Protein AF-A0AAV4P9P2-F1 (afdb_monomer_lite)

Organism: Caerostris extrusa (NCBI:txid172846)

Structure (mmCIF, N/CA/C/O backbone):
data_AF-A0AAV4P9P2-F1
#
_entry.id   AF-A0AAV4P9P2-F1
#
loop_
_atom_site.group_PDB
_atom_site.id
_atom_site.type_symbol
_atom_site.label_atom_id
_atom_site.label_alt_id
_atom_site.label_comp_id
_atom_site.label_asym_id
_atom_site.label_entity_id
_atom_site.label_seq_id
_atom_site.pdbx_PDB_ins_code
_atom_site.Cartn_x
_atom_site.Cartn_y
_atom_site.Cartn_z
_atom_site.occupancy
_atom_site.B_iso_or_equiv
_atom_site.auth_seq_id
_atom_site.auth_comp_id
_atom_site.auth_asym_id
_atom_site.auth_atom_id
_atom_site.pdbx_PDB_model_num
ATOM 1 N N . MET A 1 1 ? -12.497 8.188 -1.715 1.00 53.31 1 MET A N 1
ATOM 2 C CA . MET A 1 1 ? -11.148 8.804 -1.664 1.00 53.31 1 MET A CA 1
ATOM 3 C C . MET A 1 1 ? -10.392 8.137 -0.533 1.00 53.31 1 MET A C 1
ATOM 5 O O . MET A 1 1 ? -10.608 8.479 0.620 1.00 53.31 1 MET A O 1
ATOM 9 N N . VAL A 1 2 ? -9.530 7.184 -0.872 1.00 54.69 2 VAL A N 1
ATOM 10 C CA . VAL A 1 2 ? -8.624 6.403 -0.007 1.00 54.69 2 VAL A CA 1
ATOM 11 C C . VAL A 1 2 ? -7.987 7.148 1.181 1.00 54.69 2 VAL A C 1
ATOM 13 O O . VAL A 1 2 ? -7.696 6.523 2.199 1.00 54.69 2 VAL A O 1
ATOM 16 N N . GLU A 1 3 ? -7.803 8.468 1.085 1.00 56.09 3 GLU A N 1
ATOM 17 C CA . GLU A 1 3 ? -7.302 9.335 2.165 1.00 56.09 3 GLU A CA 1
ATOM 18 C C . GLU A 1 3 ? -8.258 9.458 3.370 1.00 56.09 3 GLU A C 1
ATOM 20 O O . GLU A 1 3 ? -7.808 9.780 4.465 1.00 56.09 3 GLU A O 1
ATOM 25 N N . GLU A 1 4 ? -9.553 9.162 3.212 1.00 60.06 4 GLU A N 1
ATOM 26 C CA . GLU A 1 4 ? -10.513 9.096 4.331 1.00 60.06 4 GLU A CA 1
ATOM 27 C C . GLU A 1 4 ? -10.523 7.727 5.033 1.00 60.06 4 GLU A C 1
ATOM 29 O O . GLU A 1 4 ? -11.018 7.613 6.153 1.00 60.06 4 GLU A O 1
ATOM 34 N N . LEU A 1 5 ? -9.961 6.688 4.399 1.00 62.72 5 LEU A N 1
ATOM 35 C CA . LEU A 1 5 ? -9.949 5.311 4.911 1.00 62.72 5 LEU A CA 1
ATOM 36 C C . LEU A 1 5 ? -8.623 4.931 5.584 1.00 62.72 5 LEU A C 1
ATOM 38 O O . LEU A 1 5 ? -8.601 4.022 6.415 1.00 62.72 5 LEU A O 1
ATOM 42 N N . LEU A 1 6 ? -7.523 5.608 5.236 1.00 70.44 6 LEU A N 1
ATOM 43 C CA . LEU A 1 6 ? -6.191 5.355 5.784 1.00 70.44 6 LEU A CA 1
ATOM 44 C C . LEU A 1 6 ? -5.520 6.660 6.230 1.00 70.44 6 LEU A C 1
ATOM 46 O O . LEU A 1 6 ? -5.366 7.598 5.453 1.00 70.44 6 LEU A O 1
ATOM 50 N N . THR A 1 7 ? -5.038 6.692 7.469 1.00 79.94 7 THR A N 1
ATOM 51 C CA . THR A 1 7 ? -4.206 7.773 7.998 1.00 79.94 7 THR A CA 1
ATOM 52 C C . THR A 1 7 ? -2.850 7.817 7.300 1.00 79.94 7 THR A C 1
ATOM 54 O O . THR A 1 7 ? -2.344 6.818 6.784 1.00 79.94 7 THR A O 1
ATOM 57 N N . THR A 1 8 ? -2.188 8.971 7.363 1.00 78.25 8 THR A N 1
ATOM 58 C CA . THR A 1 8 ? -0.827 9.155 6.840 1.00 78.25 8 THR A CA 1
ATOM 59 C C . THR A 1 8 ? 0.161 8.120 7.391 1.00 78.25 8 THR A C 1
ATOM 61 O O . THR A 1 8 ? 1.030 7.637 6.666 1.00 78.25 8 THR A O 1
ATOM 64 N N . GLU A 1 9 ? 0.015 7.731 8.660 1.00 79.06 9 GLU A N 1
ATOM 65 C CA . GLU A 1 9 ? 0.841 6.699 9.297 1.00 79.06 9 GLU A CA 1
ATOM 66 C C . GLU A 1 9 ? 0.546 5.301 8.747 1.00 79.06 9 GLU A C 1
ATOM 68 O O . GLU A 1 9 ? 1.478 4.542 8.471 1.00 79.06 9 GLU A O 1
ATOM 73 N N . GLN A 1 10 ? -0.730 4.968 8.526 1.00 74.81 10 GLN A N 1
ATOM 74 C CA . GLN A 1 10 ? -1.122 3.714 7.881 1.00 74.81 10 GLN A CA 1
ATOM 75 C C . GLN A 1 10 ? -0.588 3.652 6.449 1.00 74.81 10 GLN A C 1
ATOM 77 O O . GLN A 1 10 ? -0.019 2.632 6.073 1.00 74.81 10 GLN A O 1
ATOM 82 N N . ILE A 1 11 ? -0.664 4.747 5.685 1.00 76.62 11 ILE A N 1
ATOM 83 C CA . ILE A 1 11 ? -0.097 4.844 4.331 1.00 76.62 11 ILE A CA 1
ATOM 84 C C . ILE A 1 11 ? 1.426 4.657 4.360 1.00 76.62 11 ILE A C 1
ATOM 86 O O . ILE A 1 11 ? 1.976 3.921 3.538 1.00 76.62 11 ILE A O 1
ATOM 90 N N . ALA A 1 12 ? 2.127 5.280 5.310 1.00 79.06 12 ALA A N 1
ATOM 91 C CA . ALA A 1 12 ? 3.574 5.132 5.453 1.00 79.06 12 ALA A CA 1
ATOM 92 C C . ALA A 1 12 ? 3.976 3.692 5.816 1.00 79.06 12 ALA A C 1
ATOM 94 O O . ALA A 1 12 ? 4.927 3.149 5.248 1.00 79.06 12 ALA A O 1
ATOM 95 N N . MET A 1 13 ? 3.234 3.046 6.720 1.00 77.19 13 MET A N 1
ATOM 96 C CA . MET A 1 13 ? 3.441 1.636 7.056 1.00 77.19 13 MET A CA 1
ATOM 97 C C . MET A 1 13 ? 3.140 0.715 5.874 1.00 77.19 13 MET A C 1
ATOM 99 O O . MET A 1 13 ? 3.913 -0.208 5.621 1.00 77.19 13 MET A O 1
ATOM 103 N N . LEU A 1 14 ? 2.073 0.997 5.124 1.00 75.81 14 LEU A N 1
ATOM 104 C CA . LEU A 1 14 ? 1.717 0.281 3.905 1.00 75.81 14 LEU A CA 1
ATOM 105 C C . LEU A 1 14 ? 2.868 0.355 2.898 1.00 75.81 14 LEU A C 1
ATOM 107 O O . LEU A 1 14 ? 3.339 -0.679 2.443 1.00 75.81 14 LEU A O 1
ATOM 111 N N . ARG A 1 15 ? 3.398 1.561 2.638 1.00 77.12 15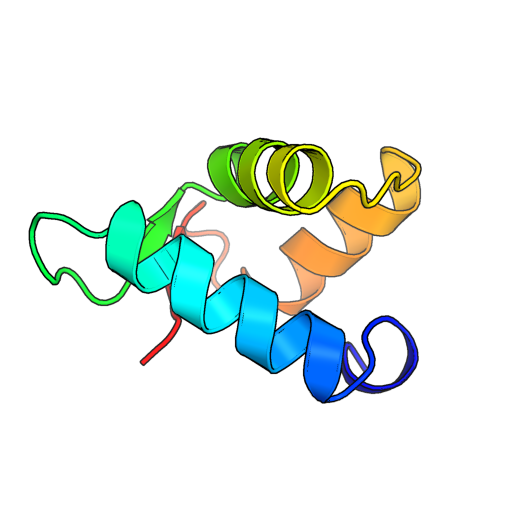 ARG A N 1
ATOM 112 C CA . ARG A 1 15 ? 4.572 1.800 1.776 1.00 77.12 15 ARG A CA 1
ATOM 113 C C . ARG A 1 15 ? 5.808 1.039 2.240 1.00 77.12 15 ARG A C 1
ATOM 115 O O . ARG A 1 15 ? 6.453 0.380 1.433 1.00 77.12 15 ARG A O 1
ATOM 122 N N . LYS A 1 16 ? 6.112 1.063 3.538 1.00 79.69 16 LYS A N 1
ATOM 123 C CA . LYS A 1 16 ? 7.266 0.338 4.086 1.00 79.69 16 LYS A CA 1
ATOM 124 C C . LYS A 1 16 ? 7.109 -1.177 3.955 1.00 79.69 16 LYS A C 1
ATOM 126 O O . LYS A 1 16 ? 8.066 -1.867 3.617 1.00 79.69 16 LYS A O 1
ATOM 131 N N . ALA A 1 17 ? 5.911 -1.696 4.212 1.00 79.00 17 ALA A N 1
ATOM 132 C CA . ALA A 1 17 ? 5.614 -3.102 3.995 1.00 79.00 17 ALA A CA 1
ATOM 133 C C . ALA A 1 17 ? 5.707 -3.442 2.502 1.00 79.00 17 ALA A C 1
ATOM 135 O O . ALA A 1 17 ? 6.350 -4.423 2.146 1.00 79.00 17 ALA A O 1
ATOM 136 N N . PHE A 1 18 ? 5.171 -2.603 1.618 1.00 77.62 18 PHE A N 1
ATOM 137 C CA . PHE A 1 18 ? 5.289 -2.782 0.176 1.00 77.62 18 PHE A CA 1
ATOM 138 C C . PHE A 1 18 ? 6.738 -2.883 -0.295 1.00 77.62 18 PHE A C 1
ATOM 140 O O . PHE A 1 18 ? 7.042 -3.811 -1.037 1.00 77.62 18 PHE A O 1
ATOM 147 N N . ASP A 1 19 ? 7.640 -2.031 0.193 1.00 78.75 19 ASP A N 1
ATOM 148 C CA . ASP A 1 19 ? 9.073 -2.122 -0.123 1.00 78.75 19 ASP A CA 1
ATOM 149 C C . ASP A 1 19 ? 9.700 -3.452 0.338 1.00 78.75 19 ASP A C 1
ATOM 151 O O . ASP A 1 19 ? 10.626 -3.960 -0.295 1.00 78.75 19 ASP A O 1
ATOM 155 N N . MET A 1 20 ? 9.191 -4.058 1.418 1.00 80.88 20 MET A N 1
ATOM 156 C CA . MET A 1 20 ? 9.631 -5.389 1.860 1.00 80.88 20 MET A CA 1
ATOM 157 C C . MET A 1 20 ? 9.115 -6.518 0.953 1.00 80.88 20 MET A C 1
ATOM 159 O O . MET A 1 20 ? 9.775 -7.557 0.832 1.00 80.88 20 MET A O 1
ATOM 163 N N . PHE A 1 21 ? 7.945 -6.342 0.334 1.00 75.38 21 PHE A N 1
ATOM 164 C CA . PHE A 1 21 ? 7.323 -7.339 -0.543 1.00 75.38 21 PHE A CA 1
ATOM 165 C C . PHE A 1 21 ? 7.741 -7.192 -2.015 1.00 75.38 21 PHE A C 1
ATOM 167 O O . PHE A 1 21 ? 7.888 -8.205 -2.701 1.00 75.38 21 PHE A O 1
ATOM 174 N N . ASP A 1 22 ? 8.010 -5.977 -2.497 1.00 79.38 22 ASP A N 1
ATOM 175 C CA . ASP A 1 22 ? 8.509 -5.693 -3.848 1.00 79.38 22 ASP A CA 1
ATOM 176 C C . ASP A 1 22 ? 10.026 -5.929 -3.959 1.00 79.38 22 ASP A C 1
ATOM 178 O O . ASP A 1 22 ? 10.820 -5.036 -4.266 1.00 79.38 22 ASP A O 1
ATOM 182 N N . ARG A 1 23 ? 10.447 -7.176 -3.710 1.00 74.81 23 ARG A N 1
ATOM 183 C CA . ARG A 1 23 ? 11.862 -7.597 -3.749 1.00 74.81 23 ARG A CA 1
ATOM 184 C C . ARG A 1 23 ? 12.540 -7.304 -5.088 1.00 74.81 23 ARG A C 1
ATOM 186 O O . ARG A 1 23 ? 13.741 -7.053 -5.127 1.00 74.81 23 ARG A O 1
ATOM 193 N N . ASP A 1 24 ? 11.755 -7.311 -6.161 1.00 80.12 24 ASP A N 1
ATOM 194 C CA . ASP A 1 24 ? 12.215 -7.081 -7.529 1.00 80.12 24 ASP A CA 1
ATOM 195 C C . ASP A 1 24 ? 12.192 -5.592 -7.928 1.00 80.12 24 ASP A C 1
ATOM 197 O O . ASP A 1 24 ? 12.554 -5.261 -9.057 1.00 80.12 24 ASP A O 1
ATOM 201 N N . LYS A 1 25 ? 11.754 -4.686 -7.037 1.00 75.31 25 LYS A N 1
ATOM 202 C CA . LYS A 1 25 ? 11.569 -3.248 -7.308 1.00 75.31 25 LYS A CA 1
ATOM 203 C C . LYS A 1 25 ? 10.725 -2.961 -8.557 1.00 75.31 25 LYS A C 1
ATOM 205 O O . LYS A 1 25 ? 10.989 -1.998 -9.287 1.00 75.31 25 LYS A O 1
ATOM 210 N N . LYS A 1 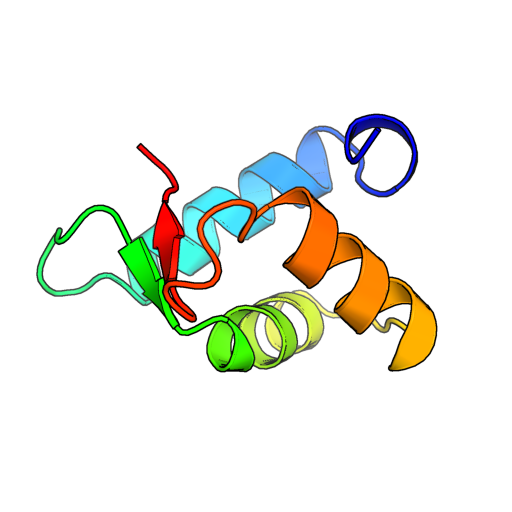26 ? 9.705 -3.788 -8.801 1.00 78.06 26 LYS A N 1
ATOM 211 C CA . LYS A 1 26 ? 8.753 -3.661 -9.914 1.00 78.06 26 LYS A CA 1
ATOM 212 C C . LYS A 1 26 ? 7.827 -2.452 -9.764 1.00 78.06 26 LYS A C 1
ATOM 214 O O . LYS A 1 26 ? 7.102 -2.141 -10.704 1.00 78.06 26 LYS A O 1
ATOM 219 N N . GLY A 1 27 ? 7.817 -1.794 -8.604 1.00 79.56 27 GLY A N 1
ATOM 220 C CA . GLY A 1 27 ? 6.944 -0.661 -8.294 1.00 79.56 27 GLY A CA 1
ATOM 221 C C . GLY A 1 27 ? 5.470 -1.046 -8.184 1.00 79.56 27 GLY A C 1
ATOM 222 O O . GLY A 1 27 ? 4.610 -0.169 -8.213 1.00 79.56 27 GLY A O 1
ATOM 223 N N . SER A 1 28 ? 5.176 -2.348 -8.111 1.00 82.81 28 SER A N 1
ATOM 224 C CA . SER A 1 28 ? 3.820 -2.886 -8.069 1.00 82.81 28 SER A CA 1
ATOM 225 C C . SER A 1 28 ? 3.764 -4.234 -7.359 1.00 82.81 28 SER A C 1
ATOM 227 O O . SER A 1 28 ? 4.648 -5.078 -7.521 1.00 82.81 28 SER A O 1
ATOM 229 N N . ILE A 1 29 ? 2.683 -4.463 -6.619 1.00 82.94 29 ILE A N 1
ATOM 230 C CA . ILE A 1 29 ? 2.405 -5.722 -5.914 1.00 82.94 29 ILE A CA 1
ATOM 231 C C . ILE A 1 29 ? 1.011 -6.241 -6.272 1.00 82.94 29 ILE A C 1
ATOM 233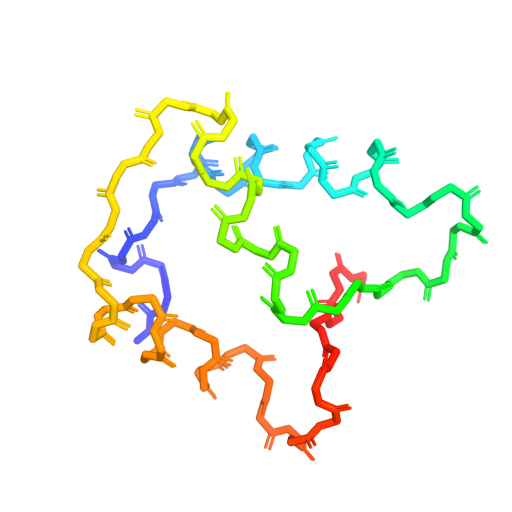 O O . ILE A 1 29 ? 0.163 -5.485 -6.737 1.00 82.94 29 ILE A O 1
ATOM 237 N N . GLN A 1 30 ? 0.763 -7.535 -6.075 1.00 85.44 30 GLN A N 1
ATOM 238 C CA . GLN A 1 30 ? -0.561 -8.115 -6.323 1.00 85.44 30 GLN A CA 1
ATOM 239 C C . GLN A 1 30 ? -1.579 -7.637 -5.280 1.00 85.44 30 GLN A C 1
ATOM 241 O O . GLN A 1 30 ? -1.269 -7.580 -4.091 1.00 85.44 30 GLN A O 1
ATOM 246 N N . THR A 1 31 ? -2.810 -7.355 -5.702 1.00 83.00 31 THR A N 1
ATOM 247 C CA . THR A 1 31 ? -3.886 -6.860 -4.820 1.00 83.00 31 THR A CA 1
ATOM 248 C C . THR A 1 31 ? -4.183 -7.791 -3.636 1.00 83.00 31 THR A C 1
ATOM 250 O O . THR A 1 31 ? -4.455 -7.323 -2.532 1.00 83.00 31 THR A O 1
ATOM 253 N N . ASN A 1 32 ? -4.031 -9.110 -3.801 1.00 81.00 32 ASN A N 1
ATOM 254 C CA . ASN A 1 32 ? -4.155 -10.090 -2.711 1.00 81.00 32 ASN A CA 1
ATOM 255 C C . ASN A 1 32 ? -3.148 -9.860 -1.562 1.00 81.00 32 ASN A C 1
ATOM 257 O O . ASN A 1 32 ? -3.453 -10.156 -0.404 1.00 81.00 32 ASN A O 1
ATOM 261 N N . MET A 1 33 ? -1.979 -9.289 -1.857 1.00 80.75 33 MET A N 1
ATOM 262 C CA . MET A 1 33 ? -0.921 -9.023 -0.888 1.00 80.75 33 MET A CA 1
ATOM 263 C C . MET A 1 33 ? -1.253 -7.818 -0.006 1.00 80.75 33 MET A C 1
ATOM 265 O O . MET A 1 33 ? -0.797 -7.765 1.133 1.00 80.75 33 MET A O 1
ATOM 269 N N . VAL A 1 34 ? -2.106 -6.897 -0.473 1.00 81.00 34 VAL A N 1
ATOM 270 C CA . VAL A 1 34 ? -2.599 -5.760 0.326 1.00 81.00 34 VAL A CA 1
ATOM 271 C C . VAL A 1 34 ? -3.272 -6.267 1.604 1.00 81.00 34 VAL A C 1
ATOM 273 O O . VAL A 1 34 ? -2.971 -5.788 2.695 1.00 81.00 34 VAL A O 1
ATOM 276 N N . SER A 1 35 ? -4.091 -7.320 1.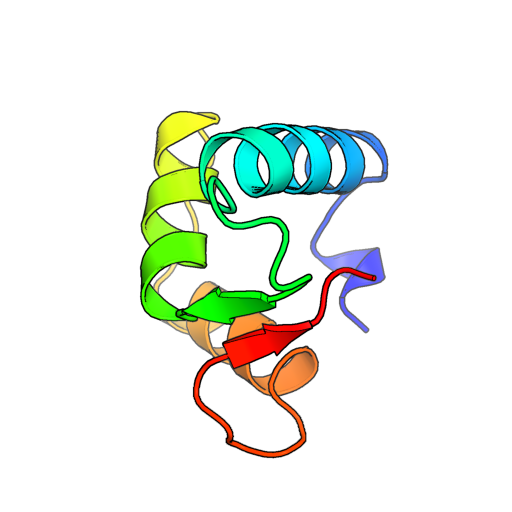491 1.00 80.75 35 SER A N 1
ATOM 277 C CA . SER A 1 35 ? -4.741 -7.973 2.637 1.00 80.75 35 SER A CA 1
ATOM 278 C C . SER A 1 35 ? -3.732 -8.507 3.659 1.00 80.75 35 SER A C 1
ATOM 280 O O . SER A 1 35 ? -3.895 -8.344 4.867 1.00 80.75 35 SER A O 1
ATOM 282 N N . THR A 1 36 ? -2.656 -9.122 3.166 1.00 84.25 36 THR A N 1
ATOM 283 C CA . THR A 1 36 ? -1.620 -9.746 3.992 1.00 84.25 36 THR A CA 1
ATOM 284 C C . THR A 1 36 ? -0.781 -8.680 4.681 1.00 84.25 36 THR A C 1
ATOM 286 O O . THR A 1 36 ? -0.471 -8.809 5.864 1.00 84.25 36 THR A O 1
ATOM 289 N N . ILE A 1 37 ? -0.470 -7.596 3.974 1.00 81.38 37 ILE A N 1
ATOM 290 C CA . ILE A 1 37 ? 0.273 -6.454 4.501 1.00 81.38 37 ILE A CA 1
ATOM 291 C C . ILE A 1 37 ? -0.507 -5.779 5.624 1.00 81.38 37 ILE A C 1
ATOM 293 O O . ILE A 1 37 ? 0.028 -5.633 6.719 1.00 81.38 37 ILE A O 1
ATOM 297 N N . LEU A 1 38 ? -1.776 -5.436 5.393 1.00 79.75 38 LEU A N 1
ATOM 298 C CA . LEU A 1 38 ? -2.618 -4.793 6.403 1.00 79.75 38 LEU A CA 1
ATOM 299 C C . LEU A 1 38 ? -2.731 -5.659 7.665 1.00 79.75 38 LEU A C 1
ATOM 301 O O . LEU A 1 38 ? -2.483 -5.172 8.767 1.00 79.75 38 LEU A O 1
ATOM 305 N N . ARG A 1 39 ? -2.965 -6.969 7.509 1.00 82.50 39 ARG A N 1
ATOM 306 C CA . ARG A 1 39 ? -2.995 -7.913 8.640 1.00 82.50 39 ARG A CA 1
ATOM 307 C C . ARG A 1 39 ? -1.656 -8.008 9.372 1.00 82.50 39 ARG A C 1
ATOM 309 O O . ARG A 1 39 ? -1.636 -8.067 10.597 1.00 82.50 39 ARG A O 1
ATOM 316 N N . THR A 1 40 ? -0.539 -7.988 8.645 1.00 80.44 40 THR A N 1
ATOM 317 C CA . THR A 1 40 ? 0.815 -8.013 9.232 1.00 80.44 40 THR A CA 1
ATOM 318 C C . THR A 1 40 ? 1.104 -6.747 10.040 1.00 80.44 40 THR A C 1
ATOM 320 O O . THR A 1 40 ? 1.792 -6.806 11.055 1.00 80.44 40 THR A O 1
ATOM 323 N N . LEU A 1 41 ? 0.534 -5.611 9.635 1.00 78.81 41 LEU A N 1
ATOM 324 C CA . LEU A 1 41 ? 0.597 -4.342 10.363 1.00 78.81 41 LEU A CA 1
ATOM 325 C C . LEU A 1 41 ? -0.360 -4.289 11.572 1.00 78.81 41 LEU A C 1
ATOM 327 O O . LEU A 1 41 ? -0.499 -3.241 12.198 1.00 78.81 41 LEU A O 1
ATOM 331 N N . GLY A 1 42 ? -1.035 -5.398 11.898 1.00 80.50 42 GLY A N 1
ATOM 332 C CA . GLY A 1 42 ? -2.015 -5.479 12.983 1.00 80.50 42 GLY A CA 1
ATOM 333 C C . GLY A 1 42 ? -3.346 -4.801 12.660 1.00 80.50 42 GLY A C 1
ATOM 334 O O . GLY A 1 42 ? -4.178 -4.621 13.546 1.00 80.50 42 GLY A O 1
ATOM 335 N N . GLN A 1 43 ? -3.557 -4.417 11.401 1.00 79.31 43 GLN A N 1
ATOM 336 C CA . GLN A 1 43 ? -4.790 -3.795 10.951 1.00 79.31 43 GLN A CA 1
ATOM 337 C C . GLN A 1 43 ? -5.779 -4.867 10.498 1.00 79.31 43 GLN A C 1
ATOM 339 O O . GLN A 1 43 ? -5.427 -5.804 9.776 1.00 79.31 43 GLN A O 1
ATOM 344 N N . THR A 1 44 ? -7.038 -4.712 10.897 1.00 78.38 44 THR A N 1
ATOM 345 C CA . THR A 1 44 ? -8.119 -5.605 10.478 1.00 78.38 44 THR A CA 1
ATOM 346 C C . THR A 1 44 ? -9.141 -4.786 9.713 1.00 78.38 44 THR A C 1
ATOM 348 O O . THR A 1 44 ? -9.634 -3.791 10.229 1.00 78.38 44 THR A O 1
ATOM 351 N N . PHE A 1 45 ? -9.439 -5.213 8.492 1.00 78.75 45 PHE A N 1
ATOM 352 C CA . PHE A 1 45 ? -10.465 -4.621 7.641 1.00 78.75 45 PHE A CA 1
ATOM 353 C C . PHE A 1 45 ? -11.513 -5.681 7.332 1.00 78.75 45 PHE A C 1
ATOM 355 O O . PHE A 1 45 ? -11.181 -6.872 7.245 1.00 78.75 45 PHE A O 1
ATOM 362 N N . GLU A 1 46 ? -12.759 -5.255 7.141 1.00 85.56 46 GLU A N 1
ATOM 363 C CA . GLU A 1 46 ? -13.763 -6.124 6.544 1.00 85.56 46 GLU A CA 1
ATOM 364 C C . GLU A 1 46 ? -13.420 -6.390 5.076 1.00 85.56 46 GLU A C 1
ATOM 366 O O . GLU A 1 46 ? -12.817 -5.559 4.392 1.00 85.56 46 GLU A O 1
ATOM 371 N N . GLU A 1 47 ? -13.806 -7.562 4.567 1.00 82.81 47 GLU A N 1
ATOM 372 C CA . GLU A 1 47 ? -13.530 -7.914 3.169 1.00 82.81 47 GLU A CA 1
ATOM 373 C C . GLU A 1 47 ? -14.161 -6.927 2.187 1.00 82.81 47 GLU A C 1
ATOM 375 O O . GLU A 1 47 ? -13.585 -6.661 1.134 1.00 82.81 47 GLU A O 1
ATOM 380 N N . LYS A 1 48 ? -15.322 -6.366 2.542 1.00 85.69 48 LYS A N 1
ATOM 381 C CA . LYS A 1 48 ? -16.005 -5.339 1.756 1.00 85.69 48 LYS A CA 1
ATOM 382 C C . LYS A 1 48 ? -15.135 -4.088 1.615 1.00 85.69 48 LYS A C 1
ATOM 384 O O . LYS A 1 48 ? -14.833 -3.698 0.492 1.00 85.69 48 LYS A O 1
ATOM 389 N N . ASP A 1 49 ? -14.700 -3.512 2.732 1.00 83.94 49 ASP A N 1
ATOM 390 C CA . ASP A 1 49 ? -13.933 -2.261 2.741 1.00 83.94 49 ASP A CA 1
ATOM 391 C C . ASP A 1 49 ? -12.567 -2.448 2.077 1.00 83.94 49 ASP A C 1
ATOM 393 O O . ASP A 1 49 ? -12.103 -1.600 1.320 1.00 83.94 49 ASP A O 1
ATOM 397 N N . LEU A 1 50 ? -11.939 -3.608 2.289 1.00 82.56 50 LEU A N 1
ATOM 398 C CA . LEU A 1 50 ? -10.700 -3.964 1.607 1.00 82.56 50 LEU A CA 1
ATOM 399 C C . LEU A 1 50 ? -10.891 -4.064 0.089 1.00 82.56 50 LEU A C 1
ATOM 401 O O . LEU A 1 50 ? -10.016 -3.662 -0.675 1.00 82.56 50 LEU A O 1
ATOM 405 N N . LYS A 1 51 ? -12.017 -4.621 -0.360 1.00 83.25 51 LYS A N 1
ATOM 406 C CA . LYS A 1 51 ? -12.329 -4.746 -1.784 1.00 83.25 51 LYS A CA 1
ATOM 407 C C . LYS A 1 51 ? -12.599 -3.385 -2.415 1.00 83.25 51 LYS A C 1
ATOM 409 O O . LYS A 1 51 ? -12.121 -3.151 -3.520 1.00 83.25 51 LYS A O 1
ATOM 414 N N . GLU A 1 52 ? -13.302 -2.498 -1.717 1.00 85.69 52 GLU A N 1
ATOM 415 C CA . GLU A 1 52 ? -13.502 -1.108 -2.141 1.00 85.69 52 GLU A CA 1
ATOM 416 C C . GLU A 1 52 ? -12.161 -0.364 -2.228 1.00 85.69 52 GLU A C 1
ATOM 418 O O . GLU A 1 52 ? -11.864 0.237 -3.258 1.00 85.69 52 GLU A O 1
ATOM 423 N N . LEU A 1 53 ? -11.295 -0.511 -1.218 1.00 81.25 53 LEU A N 1
ATOM 424 C CA . LEU A 1 53 ? -9.942 0.052 -1.215 1.00 81.25 53 LEU A CA 1
ATOM 425 C C . LEU A 1 53 ? -9.121 -0.438 -2.414 1.00 81.25 53 LEU A C 1
ATOM 427 O O . LEU A 1 53 ? -8.479 0.357 -3.093 1.00 81.25 53 LEU A O 1
ATOM 431 N N . ILE A 1 54 ? -9.155 -1.747 -2.687 1.00 81.31 54 ILE A N 1
ATOM 432 C CA . ILE A 1 54 ? -8.466 -2.352 -3.830 1.00 81.31 54 ILE A CA 1
ATOM 433 C C . ILE A 1 54 ? -9.030 -1.819 -5.150 1.00 81.31 54 ILE A C 1
ATOM 435 O O . ILE A 1 54 ? -8.255 -1.510 -6.045 1.00 81.31 54 ILE A O 1
ATOM 439 N N . GLN A 1 55 ? -10.349 -1.684 -5.283 1.00 84.06 55 GLN A N 1
ATOM 440 C CA . GLN A 1 55 ? -10.973 -1.149 -6.496 1.00 84.06 55 GLN A CA 1
ATOM 441 C C . GLN A 1 55 ? -10.640 0.328 -6.732 1.00 84.06 55 GLN A C 1
ATOM 443 O O . GLN A 1 55 ? -10.495 0.731 -7.883 1.00 84.06 55 GLN A O 1
ATOM 448 N N . GLU A 1 56 ? -10.489 1.127 -5.672 1.00 82.38 56 GLU A N 1
ATOM 449 C CA . GLU A 1 56 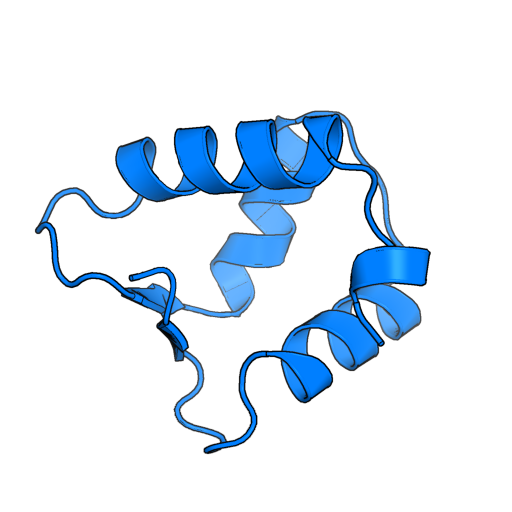? -10.066 2.525 -5.804 1.00 82.38 56 GLU A CA 1
ATOM 450 C C . GLU A 1 56 ? -8.608 2.654 -6.290 1.00 82.38 56 GLU A C 1
ATOM 452 O O . GLU A 1 56 ? -8.288 3.608 -6.997 1.00 82.38 56 GLU A O 1
ATOM 457 N N . ILE A 1 57 ? -7.723 1.713 -5.935 1.00 76.62 57 ILE A N 1
ATOM 458 C CA . ILE A 1 57 ? -6.283 1.773 -6.268 1.00 76.62 57 ILE A CA 1
ATOM 459 C C . ILE A 1 57 ? -5.886 0.944 -7.505 1.00 76.62 57 ILE A C 1
ATOM 461 O O . ILE A 1 57 ? -4.880 1.254 -8.137 1.00 76.62 57 ILE A O 1
ATOM 465 N N . ASP A 1 58 ? -6.661 -0.081 -7.867 1.00 84.88 58 ASP A N 1
ATOM 466 C CA . ASP A 1 58 ? -6.506 -0.937 -9.059 1.00 84.88 58 ASP A CA 1
ATOM 467 C C . ASP A 1 58 ? -7.502 -0.511 -10.153 1.00 84.88 58 ASP A C 1
ATOM 469 O O . ASP A 1 58 ? -8.285 -1.305 -10.676 1.00 84.88 58 ASP A O 1
ATOM 473 N N . VAL A 1 59 ? -7.513 0.787 -10.469 1.00 79.06 59 VAL A N 1
ATOM 474 C CA . VAL A 1 59 ? -8.447 1.405 -11.432 1.00 79.06 59 VAL A CA 1
ATOM 475 C C . VAL A 1 59 ? -8.323 0.848 -12.850 1.00 79.06 59 VAL A C 1
ATOM 477 O O . VAL A 1 59 ? -9.286 0.902 -13.615 1.00 79.06 59 VAL A O 1
ATOM 480 N N . ASP A 1 60 ? -7.157 0.316 -13.213 1.00 82.81 60 ASP A N 1
ATOM 481 C CA . ASP A 1 60 ? -6.923 -0.320 -14.509 1.00 82.81 60 ASP A CA 1
ATOM 482 C C . ASP A 1 60 ? -7.308 -1.810 -14.529 1.00 82.81 60 ASP A C 1
ATOM 484 O O . ASP A 1 60 ? -7.264 -2.442 -15.588 1.00 82.81 60 ASP A O 1
ATOM 488 N N . GLY A 1 61 ? -7.714 -2.368 -13.382 1.00 84.00 61 GLY A N 1
ATOM 489 C CA . GLY A 1 61 ? -8.076 -3.773 -13.231 1.00 84.00 61 GLY A CA 1
ATOM 490 C C . GLY A 1 61 ? -6.918 -4.724 -13.524 1.00 84.00 61 GLY A C 1
ATOM 491 O O . GLY A 1 61 ? -7.147 -5.875 -13.908 1.00 84.00 61 GLY A O 1
ATOM 492 N N . SER A 1 62 ? -5.675 -4.259 -13.384 1.00 86.00 62 SER A N 1
ATOM 493 C CA . SER A 1 62 ? -4.487 -5.072 -13.635 1.00 86.00 62 SER A CA 1
ATOM 494 C C . SER A 1 62 ? -4.308 -6.185 -12.598 1.00 86.00 62 SER A C 1
ATOM 496 O O . SER A 1 62 ? -3.509 -7.107 -12.806 1.00 86.00 62 SER A O 1
ATOM 498 N N . GLY A 1 63 ? -5.026 -6.114 -11.470 1.00 84.94 63 GLY A N 1
ATOM 499 C CA . GLY A 1 63 ? -4.804 -6.970 -10.310 1.00 84.94 63 GLY A CA 1
ATOM 500 C C . GLY A 1 63 ? -3.501 -6.619 -9.593 1.00 84.94 63 GLY A C 1
ATOM 501 O O . GLY A 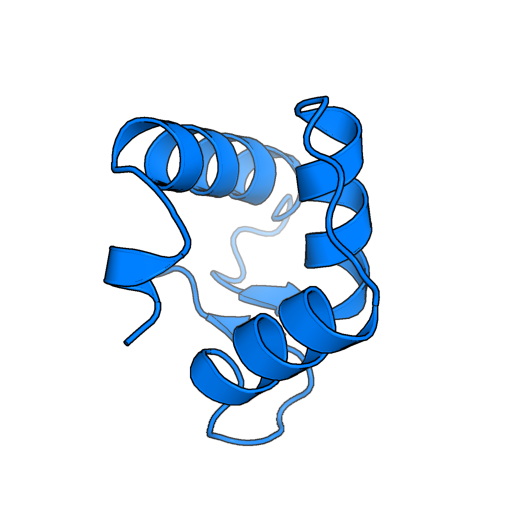1 63 ? -2.990 -7.416 -8.792 1.00 84.94 63 GLY A O 1
ATOM 502 N N . ARG A 1 64 ? -2.926 -5.449 -9.900 1.00 82.75 64 ARG A N 1
ATOM 503 C CA . ARG A 1 64 ? -1.646 -4.986 -9.378 1.00 82.75 64 ARG A CA 1
ATOM 504 C C . ARG A 1 64 ? -1.785 -3.541 -8.933 1.00 82.75 64 ARG A C 1
ATOM 506 O O . ARG A 1 64 ? -2.185 -2.667 -9.682 1.00 82.75 64 ARG A O 1
ATOM 513 N N . VAL A 1 65 ? -1.366 -3.277 -7.707 1.00 79.38 65 VAL A N 1
ATOM 514 C CA . VAL A 1 65 ? -1.364 -1.921 -7.165 1.00 79.38 65 VAL A CA 1
ATOM 515 C C . VAL A 1 65 ? -0.018 -1.289 -7.469 1.00 79.38 65 VAL A C 1
ATOM 517 O O . VAL A 1 65 ? 1.011 -1.789 -7.005 1.00 79.38 65 VAL A O 1
ATOM 520 N N . GLY A 1 66 ? -0.031 -0.213 -8.256 1.00 73.06 66 GLY A N 1
ATOM 521 C CA . GLY A 1 66 ? 1.119 0.662 -8.465 1.00 73.06 66 GLY A CA 1
ATOM 522 C C . GLY A 1 66 ? 1.351 1.542 -7.239 1.00 73.06 66 GLY A C 1
ATOM 523 O O . GLY A 1 66 ? 0.417 2.108 -6.682 1.00 73.06 66 GLY A O 1
ATOM 524 N N . ILE A 1 67 ? 2.598 1.631 -6.788 1.00 68.25 67 ILE A N 1
ATOM 525 C CA . ILE A 1 67 ? 2.952 2.269 -5.504 1.00 68.25 67 ILE A CA 1
ATOM 526 C C . ILE A 1 67 ? 4.000 3.373 -5.683 1.00 68.25 67 ILE A C 1
ATOM 528 O O . ILE A 1 67 ? 4.505 3.942 -4.704 1.00 68.25 67 ILE A O 1
ATOM 532 N N . ARG A 1 68 ? 4.338 3.652 -6.943 1.00 63.50 68 ARG A N 1
ATOM 533 C CA . ARG A 1 68 ? 5.474 4.451 -7.381 1.00 63.50 68 ARG A CA 1
ATOM 534 C C . ARG A 1 68 ? 5.037 5.577 -8.299 1.00 63.50 68 ARG A C 1
ATOM 536 O O . ARG A 1 68 ? 4.102 5.338 -9.089 1.00 63.50 68 ARG A O 1
#

InterPro domains:
  IPR002048 EF-hand domain [PF13499] (13-66)
  IPR002048 EF-hand domain [PS50222] (9-44)
  IPR002048 EF-hand domain [PS50222] (45-68)
  IPR002048 EF-hand domain [cd00051] (13-65)
  IPR011992 EF-hand domain pair [SSF47473] (5-65)
  IPR050230 Calmodulin/Myosin light chain/Troponin C-like [PTHR23048] (4-65)

Radius of gyration: 11.16 Å; chains: 1; bounding box: 28×19×28 Å

Foldseek 3Di:
DCCVVDPPVRLVQLLVLVVVVPPVPPQKDALVVSCVSCVVVVHDDDPVVSVVSSCVQCVVVPSIGRRD

Secondary structure (DSSP, 8-state):
-GGGTS-HHHHHHHHHHHHHH-TT--SEEEHHHHHHHHHHTT----HHHHHHHHHHH-TT--SEEE--

Sequence (68 aa):
MVEELLTTEQIAMLRKAFDMFDRDKKGSIQTNMVSTILRTLGQTFEEKDLKELIQEIDVDGSGRVGIR

pLDDT: mean 78.22, std 7.17, range [53.31, 86.0]